Protein AF-X0ZAK2-F1 (afdb_monomer)

Organism: NCBI:txid412755

Radius of gyration: 16.05 Å; Cα contacts (8 Å, |Δi|>4): 51; chains: 1; bounding box: 38×23×41 Å

pLDDT: mean 90.67, std 10.35, range [49.56, 98.19]

Mean predicted aligned error: 5.4 Å

Foldseek 3Di:
DDDADDPDDPDDDDDAAQQAPVVVVVDDPCCVVPPDPRRHYLYNHRCNVVVVCVVPDDD

Sequence (59 aa):
MGRIGKNSLDGIISNPPYIDSNDFKLLPPEIKGNEPKIALFGGIDGLDYYRKIIRKSPY

InterPro domains:
  IPR002052 DNA methylase, N-6 adenine-specific, conserved site [PS00092] (12-18)
  IPR029063 S-adenosyl-L-methionine-dependent methyltransferase superfamily [G3DSA:3.40.50.150] (3-59)
  IPR029063 S-adenosyl-L-methionine-dependent methyltransferase superfamily [SSF53335] (7-57)
  IPR050320 Protein N5-glutamine methyltransferase [PTHR18895] (8-56)

Secondary structure (DSSP, 8-state):
-PPPPTT--S--------B-HHHHHHS-HHHHHHS-HHHHB--SSS-HHHHHHHHHS--

Structure (mmCIF, N/CA/C/O backbone):
data_AF-X0ZAK2-F1
#
_entry.id   AF-X0ZAK2-F1
#
loop_
_atom_site.group_PDB
_atom_site.id
_atom_site.type_symbol
_atom_site.label_atom_id
_atom_site.label_alt_id
_atom_site.label_comp_id
_atom_site.label_asym_id
_atom_site.label_entity_id
_atom_site.label_seq_id
_atom_site.pdbx_PDB_ins_code
_atom_site.Cartn_x
_atom_site.Cartn_y
_atom_site.Cartn_z
_atom_site.occupancy
_atom_site.B_iso_or_equiv
_atom_site.auth_seq_id
_atom_site.auth_comp_id
_atom_site.auth_asym_id
_atom_site.auth_atom_id
_atom_site.pdbx_PDB_model_num
ATOM 1 N N . MET A 1 1 ? 16.967 -16.471 -27.622 1.00 49.56 1 MET A N 1
ATOM 2 C CA . MET A 1 1 ? 16.650 -15.732 -26.382 1.00 49.56 1 MET A CA 1
ATOM 3 C C . MET A 1 1 ? 17.615 -14.563 -26.268 1.00 49.56 1 MET A C 1
ATOM 5 O O . MET A 1 1 ? 18.818 -14.797 -26.259 1.00 49.56 1 MET A O 1
ATOM 9 N N . GLY A 1 2 ? 17.108 -13.328 -26.316 1.00 60.72 2 GLY A N 1
ATOM 10 C CA . GLY A 1 2 ? 17.929 -12.116 -26.220 1.00 60.72 2 GLY A CA 1
ATOM 11 C C . GLY A 1 2 ? 18.532 -11.977 -24.823 1.00 60.72 2 GLY A C 1
ATOM 12 O O . GLY A 1 2 ? 17.889 -12.324 -23.838 1.00 60.72 2 GLY A O 1
ATOM 13 N N . ARG A 1 3 ? 19.787 -11.534 -24.734 1.00 68.50 3 ARG A N 1
ATOM 14 C CA . ARG A 1 3 ? 20.468 -11.328 -23.449 1.00 68.50 3 ARG A CA 1
ATOM 15 C C . ARG A 1 3 ? 19.910 -10.060 -22.795 1.00 68.50 3 ARG A C 1
ATOM 17 O O . ARG A 1 3 ? 19.982 -8.998 -23.405 1.00 68.50 3 ARG A O 1
ATOM 24 N N . ILE A 1 4 ? 19.412 -10.179 -21.565 1.00 71.06 4 ILE A N 1
ATOM 25 C CA . ILE A 1 4 ? 19.081 -9.046 -20.690 1.00 71.06 4 ILE A CA 1
ATOM 26 C C . ILE A 1 4 ? 20.357 -8.230 -20.477 1.00 71.06 4 ILE A C 1
ATOM 28 O O . ILE A 1 4 ? 21.373 -8.756 -20.012 1.00 71.06 4 ILE A O 1
ATOM 32 N N . GLY A 1 5 ? 20.335 -6.958 -20.873 1.00 75.88 5 GLY A N 1
ATOM 33 C CA . GLY A 1 5 ? 21.435 -6.033 -20.621 1.00 75.88 5 GLY A CA 1
ATOM 34 C C . GLY A 1 5 ? 21.651 -5.872 -19.117 1.00 75.88 5 GLY A C 1
ATOM 35 O O . GLY A 1 5 ? 20.697 -5.896 -18.336 1.00 75.88 5 GLY A O 1
ATOM 36 N N . LYS A 1 6 ? 22.905 -5.704 -18.687 1.00 73.31 6 LYS A N 1
ATOM 37 C CA . LYS A 1 6 ? 23.220 -5.432 -17.277 1.00 73.31 6 LYS A CA 1
ATOM 38 C C . LYS A 1 6 ? 22.431 -4.176 -16.854 1.00 73.31 6 LYS A C 1
ATOM 40 O O . LYS A 1 6 ? 22.606 -3.135 -17.478 1.00 73.31 6 LYS A O 1
ATOM 45 N N . ASN A 1 7 ? 21.569 -4.297 -15.839 1.00 75.69 7 ASN A N 1
ATOM 46 C CA . ASN A 1 7 ? 20.602 -3.283 -15.364 1.00 75.69 7 ASN A CA 1
ATOM 47 C C . ASN A 1 7 ? 19.300 -3.113 -16.179 1.00 75.69 7 ASN A C 1
ATOM 49 O O . ASN A 1 7 ? 18.686 -2.051 -16.111 1.00 75.69 7 ASN A O 1
ATOM 53 N N . SER A 1 8 ? 18.844 -4.132 -16.910 1.00 81.19 8 SER A N 1
ATOM 54 C CA . SER A 1 8 ? 17.485 -4.150 -17.479 1.00 81.19 8 SER A CA 1
ATOM 55 C C . SER A 1 8 ? 16.563 -5.097 -16.708 1.00 81.19 8 SER A C 1
ATOM 57 O O . SER A 1 8 ? 17.011 -6.112 -16.176 1.00 81.19 8 SER A O 1
ATOM 59 N N . LEU A 1 9 ? 15.287 -4.718 -16.605 1.00 85.06 9 LEU A N 1
ATOM 60 C CA . LEU A 1 9 ? 14.209 -5.523 -16.034 1.00 85.06 9 LEU A CA 1
ATOM 61 C C . LEU A 1 9 ? 13.237 -5.879 -17.156 1.00 85.06 9 LEU A C 1
ATOM 6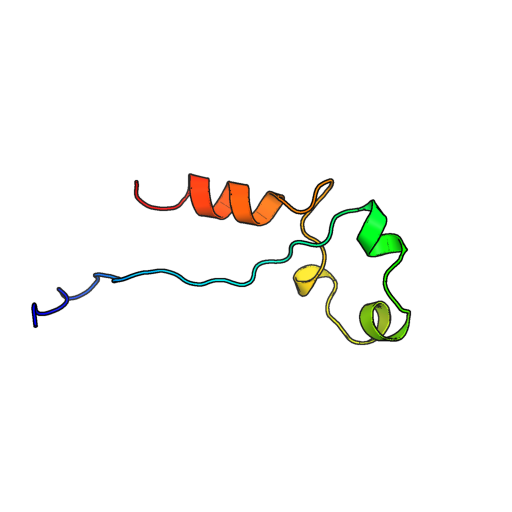3 O O . LEU A 1 9 ? 12.820 -4.993 -17.898 1.00 85.06 9 LEU A O 1
ATOM 67 N N . ASP A 1 10 ? 12.846 -7.147 -17.237 1.00 87.94 10 ASP A N 1
ATOM 68 C CA . ASP A 1 10 ? 11.814 -7.608 -18.174 1.00 87.94 10 ASP A CA 1
ATOM 69 C C . ASP A 1 10 ? 10.397 -7.231 -17.730 1.00 87.94 10 ASP A C 1
ATOM 71 O O . ASP A 1 10 ? 9.482 -7.122 -18.541 1.00 87.94 10 ASP A O 1
ATOM 75 N N . GLY A 1 11 ? 10.207 -7.034 -16.425 1.00 87.38 11 GLY A N 1
ATOM 76 C CA . GLY A 1 11 ? 8.921 -6.690 -15.842 1.00 87.38 11 GLY A CA 1
ATOM 77 C C . GLY A 1 11 ? 9.004 -6.519 -14.332 1.00 87.38 11 GLY A C 1
ATOM 78 O O . GLY A 1 11 ? 9.955 -6.957 -13.682 1.00 87.38 11 GLY A O 1
ATOM 79 N N . ILE A 1 12 ? 7.987 -5.867 -13.773 1.00 88.44 12 ILE A N 1
ATOM 80 C CA . ILE A 1 12 ? 7.810 -5.680 -12.333 1.00 88.44 12 ILE A CA 1
ATOM 81 C C . ILE A 1 12 ? 6.445 -6.252 -11.968 1.00 88.44 12 ILE A C 1
ATOM 83 O O . ILE A 1 12 ? 5.435 -5.873 -12.555 1.00 88.44 12 ILE A O 1
ATOM 87 N N . ILE A 1 13 ? 6.418 -7.146 -10.983 1.00 93.12 13 ILE A N 1
ATOM 88 C CA . ILE A 1 13 ? 5.188 -7.709 -10.423 1.00 93.12 13 ILE A CA 1
ATOM 89 C C . ILE A 1 13 ? 5.121 -7.280 -8.962 1.00 93.12 13 ILE A C 1
ATOM 91 O O . ILE A 1 13 ? 6.108 -7.367 -8.232 1.00 93.12 13 ILE A O 1
ATOM 95 N N . SER A 1 14 ? 3.961 -6.795 -8.535 1.00 93.94 14 SER A N 1
ATOM 96 C CA . SER A 1 14 ? 3.733 -6.391 -7.154 1.00 93.94 14 SER A CA 1
ATOM 97 C C . SER A 1 14 ? 2.296 -6.692 -6.759 1.00 93.94 14 SER A C 1
ATOM 99 O O . SER A 1 14 ? 1.381 -6.509 -7.557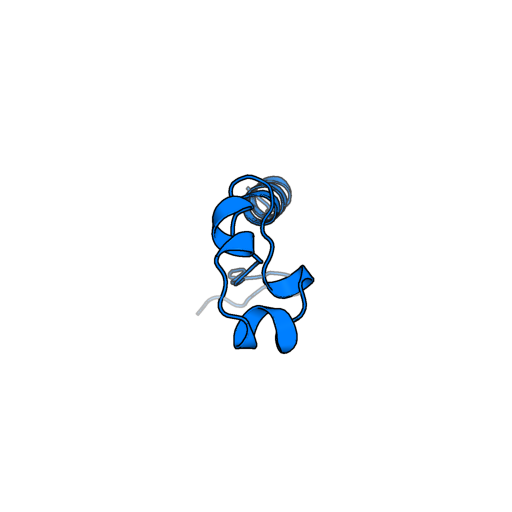 1.00 93.94 14 SER A O 1
ATOM 101 N N . ASN A 1 15 ? 2.121 -7.117 -5.512 1.00 96.25 15 ASN A N 1
ATOM 102 C CA . ASN A 1 15 ? 0.839 -7.138 -4.824 1.00 96.25 15 ASN A CA 1
ATOM 103 C C . ASN A 1 15 ? 0.860 -6.020 -3.765 1.00 96.25 15 ASN A C 1
ATOM 105 O O . ASN A 1 15 ? 1.188 -6.295 -2.608 1.00 96.25 15 ASN A O 1
ATOM 109 N N . PRO A 1 16 ? 0.665 -4.746 -4.159 1.00 96.69 16 PRO A N 1
ATOM 110 C CA . PRO A 1 16 ? 0.678 -3.644 -3.211 1.00 96.69 16 PRO A CA 1
ATOM 111 C C . PRO A 1 16 ? -0.602 -3.645 -2.362 1.00 96.69 16 PRO A C 1
ATOM 113 O O . PRO A 1 16 ? -1.592 -4.250 -2.758 1.00 96.69 16 PRO A O 1
ATOM 116 N N . PRO A 1 17 ? -0.638 -2.916 -1.239 1.00 97.31 17 PRO A N 1
ATOM 117 C CA . PRO A 1 17 ? -1.860 -2.740 -0.459 1.00 97.31 17 PRO A CA 1
ATOM 118 C C . PRO A 1 17 ? -2.980 -2.139 -1.320 1.00 97.31 17 PRO A C 1
ATOM 120 O O . PRO A 1 17 ? -2.772 -1.103 -1.958 1.00 97.31 17 PRO A O 1
ATOM 123 N N . TYR A 1 18 ? -4.151 -2.778 -1.328 1.00 96.88 18 TYR A N 1
ATOM 124 C CA . TYR A 1 18 ? -5.265 -2.427 -2.220 1.00 96.88 18 TYR A CA 1
ATOM 125 C C . TYR A 1 18 ? -6.620 -2.297 -1.517 1.00 96.88 18 TYR A C 1
ATOM 127 O O . TYR A 1 18 ? -7.619 -2.018 -2.171 1.00 96.88 18 TYR A O 1
ATOM 135 N N . ILE A 1 19 ? -6.680 -2.498 -0.198 1.0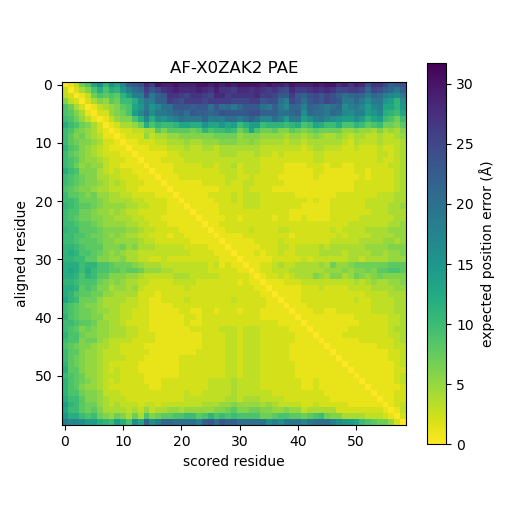0 97.44 19 ILE A N 1
ATOM 136 C CA . ILE A 1 19 ? -7.943 -2.442 0.544 1.00 97.44 19 ILE A CA 1
ATOM 137 C C . ILE A 1 19 ? -8.288 -0.982 0.825 1.00 97.44 19 ILE A C 1
ATOM 139 O O . ILE A 1 19 ? -7.471 -0.242 1.387 1.00 97.44 19 ILE A O 1
ATOM 143 N N . ASP A 1 20 ? -9.494 -0.575 0.444 1.00 98.00 20 ASP A N 1
ATOM 144 C CA . ASP A 1 20 ? -9.981 0.782 0.649 1.00 98.00 20 ASP A CA 1
ATOM 145 C C . ASP A 1 20 ? -10.396 1.066 2.103 1.00 98.00 20 ASP A C 1
ATOM 147 O O . ASP A 1 20 ? -10.404 0.197 2.979 1.00 98.00 20 ASP A O 1
ATOM 151 N N . SER A 1 21 ? -10.722 2.325 2.390 1.00 96.19 21 SER A N 1
ATOM 152 C CA . SER A 1 21 ? -11.037 2.773 3.751 1.00 96.19 21 SER A CA 1
ATOM 153 C C . SER A 1 21 ? -12.328 2.204 4.349 1.00 96.19 21 SER A C 1
ATOM 155 O O . SER A 1 21 ? -12.443 2.144 5.579 1.00 96.19 21 SER A O 1
ATOM 157 N N . ASN A 1 22 ? -13.292 1.802 3.524 1.00 96.88 22 ASN A N 1
ATOM 158 C CA . ASN A 1 22 ? -14.538 1.191 3.969 1.00 96.88 22 ASN A CA 1
ATOM 159 C C . ASN A 1 22 ? -14.328 -0.298 4.224 1.00 96.88 22 ASN A C 1
ATOM 161 O O . ASN A 1 22 ? -14.624 -0.771 5.323 1.00 96.88 22 ASN A O 1
ATOM 165 N N . ASP A 1 23 ? -13.707 -1.001 3.283 1.00 96.94 23 ASP A N 1
ATOM 166 C CA . ASP A 1 23 ? -13.428 -2.429 3.407 1.00 96.94 23 ASP A CA 1
ATOM 167 C C . ASP A 1 23 ? -12.443 -2.712 4.542 1.00 96.94 23 ASP A C 1
ATOM 169 O O . ASP A 1 23 ? -12.621 -3.660 5.308 1.00 96.94 23 ASP A O 1
ATOM 173 N N . PHE A 1 24 ? -11.467 -1.826 4.769 1.00 95.00 24 PHE A N 1
ATOM 174 C CA . PHE A 1 24 ? -10.540 -1.943 5.895 1.00 95.00 24 PHE A CA 1
ATOM 175 C C . PHE A 1 24 ? -11.267 -1.967 7.252 1.00 95.00 24 PHE A C 1
ATOM 177 O O . PHE A 1 24 ? -10.866 -2.682 8.175 1.00 95.00 24 PHE A O 1
ATOM 184 N N . LYS A 1 25 ? -12.371 -1.218 7.391 1.00 93.81 25 LYS A N 1
ATOM 185 C CA . LYS A 1 25 ?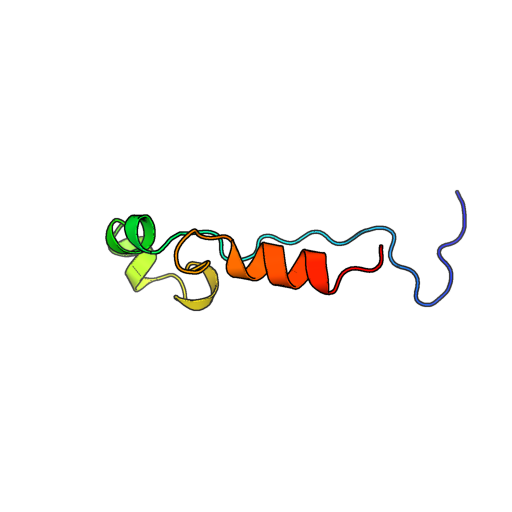 -13.200 -1.228 8.611 1.00 93.81 25 LYS A CA 1
ATOM 186 C C . LYS A 1 25 ? -13.998 -2.518 8.748 1.00 93.81 25 LYS A C 1
ATOM 188 O O . LYS A 1 25 ? -14.296 -2.902 9.878 1.00 93.81 25 LYS A O 1
ATOM 193 N N . LEU A 1 26 ? -14.293 -3.194 7.645 1.00 96.56 26 LEU A N 1
ATOM 194 C CA . LEU A 1 26 ? -15.050 -4.443 7.605 1.00 96.56 26 LEU A CA 1
ATOM 195 C C . LEU A 1 26 ? -14.162 -5.690 7.688 1.00 96.56 26 LEU A C 1
ATOM 197 O O . LEU A 1 26 ? -14.692 -6.790 7.819 1.00 96.56 26 LEU A O 1
ATOM 201 N N . LEU A 1 27 ? -12.830 -5.537 7.674 1.00 95.88 27 LEU A N 1
ATOM 202 C CA . LEU A 1 27 ? -11.930 -6.686 7.749 1.00 95.88 27 LEU A CA 1
ATOM 203 C C . LEU A 1 27 ? -12.178 -7.542 9.002 1.00 95.88 27 LEU A C 1
ATOM 205 O O . LEU A 1 27 ? -12.396 -6.976 10.090 1.00 95.88 27 LEU A O 1
ATOM 209 N N . PRO A 1 28 ? -12.076 -8.881 8.863 1.00 96.88 28 PRO A N 1
ATOM 210 C CA . PRO A 1 28 ? -12.164 -9.806 9.981 1.00 96.88 28 PRO A CA 1
ATOM 211 C C . PRO A 1 28 ? -11.168 -9.453 11.097 1.00 96.88 28 PRO A C 1
ATOM 213 O O . PRO A 1 28 ? -10.058 -8.984 10.801 1.00 96.88 28 PRO A O 1
ATOM 216 N N . PRO A 1 29 ? -11.524 -9.670 12.376 1.00 93.56 29 PRO A N 1
ATOM 217 C CA . PRO A 1 29 ? -10.631 -9.421 13.506 1.00 93.56 29 PRO A CA 1
ATOM 218 C C . PRO A 1 29 ? -9.284 -10.139 13.383 1.00 93.56 29 PRO A C 1
ATOM 220 O O . PRO A 1 29 ? -8.256 -9.568 13.739 1.00 93.56 29 PRO A O 1
ATOM 223 N N . GLU A 1 30 ? -9.273 -11.352 12.828 1.00 95.81 30 GLU A N 1
ATOM 224 C CA . GLU A 1 30 ? -8.065 -12.152 12.628 1.00 95.81 30 GLU A CA 1
ATOM 225 C C . GLU A 1 30 ? -7.104 -11.471 11.652 1.00 95.81 30 GLU A C 1
ATOM 227 O O . GLU A 1 30 ? -5.899 -11.463 11.883 1.00 95.81 30 GLU A O 1
ATOM 232 N N . ILE A 1 31 ? -7.622 -10.845 10.592 1.00 93.25 31 ILE A N 1
ATOM 233 C CA . ILE A 1 31 ? -6.791 -10.105 9.636 1.00 93.25 31 ILE A CA 1
ATOM 234 C C . ILE A 1 31 ? -6.287 -8.810 10.275 1.00 93.25 31 ILE A C 1
ATOM 236 O O . ILE A 1 31 ? -5.092 -8.537 10.240 1.00 93.25 31 ILE A O 1
ATOM 240 N N . LYS A 1 32 ? -7.157 -8.031 10.931 1.00 87.44 32 LYS A N 1
ATOM 241 C CA . LYS A 1 32 ? -6.744 -6.778 11.594 1.00 87.44 32 LYS A CA 1
ATOM 242 C C . LYS A 1 32 ? -5.718 -6.991 12.712 1.00 87.44 32 LYS A C 1
ATOM 244 O O . LYS A 1 32 ? -4.935 -6.083 12.978 1.00 87.44 32 LYS A O 1
ATOM 249 N N . GLY A 1 33 ? -5.776 -8.135 13.394 1.00 90.12 33 GLY A N 1
ATOM 250 C CA . GLY A 1 33 ? -4.909 -8.468 14.523 1.00 90.12 33 GLY A CA 1
ATOM 251 C C . GLY A 1 33 ? -3.584 -9.120 14.134 1.00 90.12 33 GLY A C 1
ATOM 252 O O . GLY A 1 33 ? -2.613 -8.964 14.870 1.00 90.12 33 GLY A O 1
ATOM 253 N N . ASN A 1 34 ? -3.530 -9.821 12.996 1.00 95.38 34 ASN A N 1
ATOM 254 C CA . ASN A 1 34 ? -2.357 -10.608 12.603 1.00 95.38 34 ASN A CA 1
ATOM 255 C C . ASN A 1 34 ? -1.585 -10.023 11.413 1.00 95.38 34 ASN A C 1
ATOM 257 O O . ASN A 1 34 ? -0.392 -10.289 11.286 1.00 95.38 34 ASN A O 1
ATOM 261 N N . GLU A 1 35 ? -2.226 -9.221 10.559 1.00 95.38 35 GLU A N 1
ATOM 262 C CA . GLU A 1 35 ? -1.580 -8.636 9.381 1.00 95.38 35 GLU A CA 1
ATOM 263 C C . GLU A 1 35 ? -1.173 -7.170 9.626 1.00 95.38 35 GLU A C 1
ATOM 265 O O . GLU A 1 35 ? -1.952 -6.374 10.166 1.00 95.38 35 GLU A O 1
ATOM 270 N N . PRO A 1 36 ? 0.033 -6.745 9.203 1.00 95.56 36 PRO A N 1
ATOM 271 C CA . PRO A 1 36 ? 0.451 -5.356 9.321 1.00 95.56 36 PRO A CA 1
ATOM 272 C C . PRO A 1 36 ? -0.469 -4.421 8.531 1.00 95.56 36 PRO A C 1
ATOM 274 O O . PRO A 1 36 ? -0.668 -4.586 7.329 1.00 95.56 36 PRO A O 1
ATOM 277 N N . LYS A 1 37 ? -0.935 -3.334 9.158 1.00 92.81 37 LYS A N 1
ATOM 278 C CA . LYS A 1 37 ? -1.784 -2.327 8.489 1.00 92.81 37 LYS A CA 1
ATOM 279 C C . LYS A 1 37 ? -1.187 -1.799 7.176 1.00 92.81 37 LYS A C 1
ATOM 281 O O . LYS A 1 37 ? -1.930 -1.536 6.233 1.00 92.81 37 LYS A O 1
ATOM 286 N N . ILE A 1 38 ? 0.140 -1.660 7.112 1.00 94.81 38 ILE A N 1
ATOM 287 C CA . ILE A 1 38 ? 0.862 -1.187 5.921 1.00 94.81 38 ILE A CA 1
ATOM 288 C C . ILE A 1 38 ? 0.789 -2.160 4.738 1.00 94.81 38 ILE A C 1
ATOM 290 O O . ILE A 1 38 ? 0.947 -1.718 3.610 1.00 94.81 38 ILE A O 1
ATOM 294 N N . ALA A 1 39 ? 0.542 -3.450 4.975 1.00 95.38 39 ALA A N 1
ATOM 295 C CA . ALA A 1 39 ? 0.373 -4.452 3.923 1.00 95.38 39 ALA A CA 1
ATOM 296 C C . ALA A 1 39 ? -1.060 -4.480 3.360 1.00 95.38 39 ALA A C 1
ATOM 298 O O . ALA A 1 39 ? -1.286 -4.989 2.268 1.00 95.38 39 ALA A O 1
ATOM 299 N N . LEU A 1 40 ? -2.021 -3.912 4.094 1.00 96.06 40 LEU A N 1
ATOM 300 C CA . LEU A 1 40 ? -3.448 -4.005 3.793 1.00 96.06 40 LEU A CA 1
ATOM 301 C C . LEU A 1 40 ? -4.004 -2.716 3.181 1.00 96.06 40 LEU A C 1
ATOM 303 O O . LEU A 1 40 ? -4.645 -2.741 2.132 1.00 96.06 40 LEU A O 1
ATOM 307 N N . PHE A 1 41 ? -3.767 -1.582 3.844 1.00 96.94 41 PHE A N 1
ATOM 308 C CA . PHE A 1 41 ? -4.462 -0.333 3.543 1.00 96.94 41 PHE A CA 1
ATOM 309 C C . PHE A 1 41 ? -3.904 0.366 2.296 1.00 96.94 41 PHE A C 1
ATOM 311 O O . PHE A 1 41 ? -2.772 0.854 2.303 1.00 96.94 41 PHE A O 1
ATOM 318 N N . GLY A 1 42 ? -4.731 0.451 1.252 1.00 97.31 42 GLY A N 1
ATOM 319 C CA . GLY A 1 42 ? -4.413 1.036 -0.053 1.00 97.31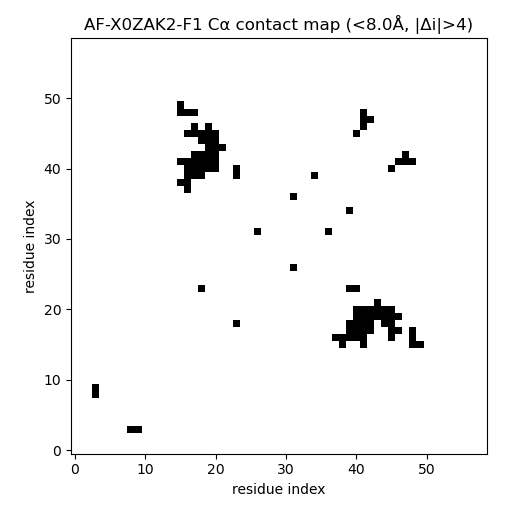 42 GLY A CA 1
ATOM 320 C C . GLY A 1 42 ? -4.880 2.482 -0.253 1.00 97.31 42 GLY A C 1
ATOM 321 O O . GLY A 1 42 ? -4.813 2.983 -1.373 1.00 97.31 42 GLY A O 1
ATOM 322 N N . GLY A 1 43 ? -5.357 3.157 0.796 1.00 96.94 43 GLY A N 1
ATOM 323 C CA . GLY A 1 43 ? -5.850 4.536 0.721 1.00 96.94 43 GLY A CA 1
ATOM 324 C C . GLY A 1 43 ? -7.373 4.639 0.757 1.00 96.94 43 GLY A C 1
ATOM 325 O O . GLY A 1 43 ? -8.066 3.696 1.133 1.00 96.94 43 GLY A O 1
ATOM 326 N N . ILE A 1 44 ? -7.905 5.809 0.388 1.00 97.94 44 ILE A N 1
ATOM 327 C CA . ILE A 1 44 ? -9.353 6.085 0.455 1.00 97.94 44 ILE A CA 1
ATOM 328 C C . ILE A 1 44 ? -10.146 5.102 -0.409 1.00 97.94 44 ILE A C 1
ATOM 330 O O . ILE A 1 44 ? -11.163 4.595 0.060 1.00 97.94 44 ILE A O 1
ATOM 334 N N . ASP A 1 45 ? -9.644 4.821 -1.612 1.00 97.94 45 ASP A N 1
ATOM 335 C CA . ASP A 1 45 ? -10.250 3.967 -2.639 1.00 97.94 45 ASP A CA 1
ATOM 336 C C . ASP A 1 45 ? -9.379 2.756 -3.018 1.00 97.94 45 ASP A C 1
ATOM 338 O O . ASP A 1 45 ? -9.612 2.113 -4.036 1.00 97.94 45 ASP A O 1
ATOM 342 N N . GLY A 1 46 ? -8.340 2.469 -2.228 1.00 97.88 46 GLY A N 1
ATOM 343 C CA . GLY A 1 46 ? -7.447 1.333 -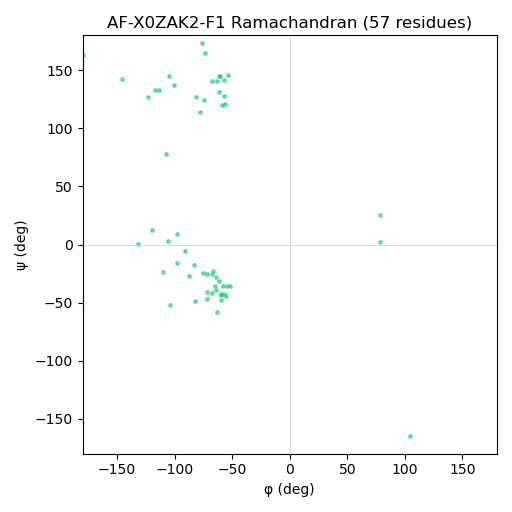2.466 1.00 97.88 46 GLY A CA 1
ATOM 344 C C . GLY A 1 46 ? -6.394 1.544 -3.565 1.00 97.88 46 GLY A C 1
ATOM 345 O O . GLY A 1 46 ? -5.622 0.627 -3.843 1.00 97.88 46 GLY A O 1
ATOM 346 N N . LEU A 1 47 ? -6.318 2.725 -4.197 1.00 98.19 47 LEU A N 1
ATOM 347 C CA . LEU A 1 47 ? -5.493 2.930 -5.396 1.00 98.19 47 LEU A CA 1
ATOM 348 C C . LEU A 1 47 ? -4.194 3.726 -5.192 1.00 98.19 47 LEU A C 1
ATOM 350 O O . LEU A 1 47 ? -3.466 3.964 -6.162 1.00 98.19 47 LEU A O 1
ATOM 354 N N . ASP A 1 48 ? -3.847 4.125 -3.968 1.00 97.75 48 ASP A N 1
ATOM 355 C CA . ASP A 1 48 ? -2.705 5.020 -3.722 1.00 97.75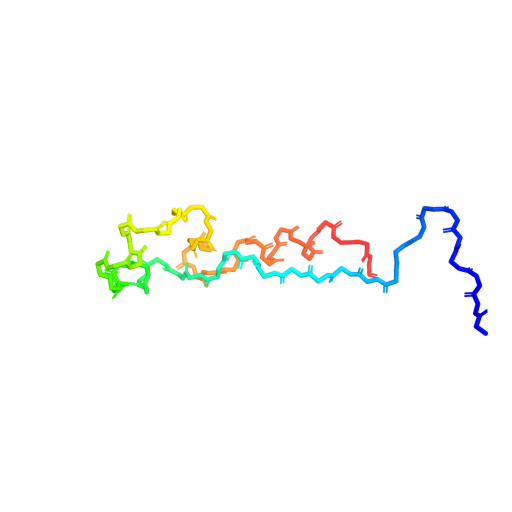 48 ASP A CA 1
ATOM 356 C C . ASP A 1 48 ? -1.375 4.439 -4.218 1.00 97.75 48 ASP A C 1
ATOM 358 O O . ASP A 1 48 ? -0.575 5.130 -4.865 1.00 97.75 48 ASP A O 1
ATOM 362 N N . TYR A 1 49 ? -1.142 3.149 -3.965 1.00 97.44 49 TYR A N 1
ATOM 363 C CA . TYR A 1 49 ? 0.085 2.480 -4.389 1.00 97.44 49 TYR A CA 1
ATOM 364 C C . TYR A 1 49 ? 0.125 2.253 -5.895 1.00 97.44 49 TYR A C 1
ATOM 366 O O . TYR A 1 49 ? 1.164 2.509 -6.503 1.00 97.44 49 TYR A O 1
ATOM 374 N N . TYR A 1 50 ? -0.990 1.866 -6.515 1.00 96.38 50 TYR A N 1
ATOM 375 C CA . TYR A 1 50 ? -1.065 1.719 -7.969 1.00 96.38 50 TYR A CA 1
ATOM 376 C C . TYR A 1 50 ? -0.767 3.042 -8.677 1.00 96.38 50 TYR A C 1
ATOM 378 O O . TYR A 1 50 ? 0.106 3.087 -9.542 1.00 96.38 50 TYR A O 1
ATOM 386 N N . ARG A 1 51 ? -1.387 4.151 -8.246 1.00 96.88 51 ARG A N 1
ATOM 387 C CA . ARG A 1 51 ? -1.095 5.495 -8.778 1.00 96.88 51 ARG A CA 1
ATOM 388 C C . ARG A 1 51 ? 0.378 5.857 -8.635 1.00 96.88 51 ARG A C 1
ATOM 390 O O . ARG A 1 51 ? 0.974 6.416 -9.552 1.00 96.88 51 ARG A O 1
ATOM 397 N N . LYS A 1 52 ? 0.983 5.550 -7.483 1.00 96.38 52 LYS A N 1
ATOM 398 C CA . LYS A 1 52 ? 2.400 5.825 -7.224 1.00 96.38 52 LYS A CA 1
ATOM 399 C C . LYS A 1 52 ? 3.323 4.978 -8.099 1.00 96.38 52 LYS A C 1
ATOM 401 O O . LYS A 1 52 ? 4.319 5.523 -8.569 1.00 96.38 52 LYS A O 1
ATOM 406 N N . ILE A 1 53 ? 3.016 3.693 -8.280 1.00 95.06 53 ILE A N 1
ATOM 407 C CA . ILE A 1 53 ? 3.773 2.769 -9.131 1.00 95.06 53 ILE A CA 1
ATOM 408 C C . ILE A 1 53 ? 3.695 3.256 -10.572 1.00 95.06 53 ILE A C 1
ATOM 410 O O . ILE A 1 53 ? 4.725 3.614 -11.120 1.00 95.06 53 ILE A O 1
ATOM 414 N N .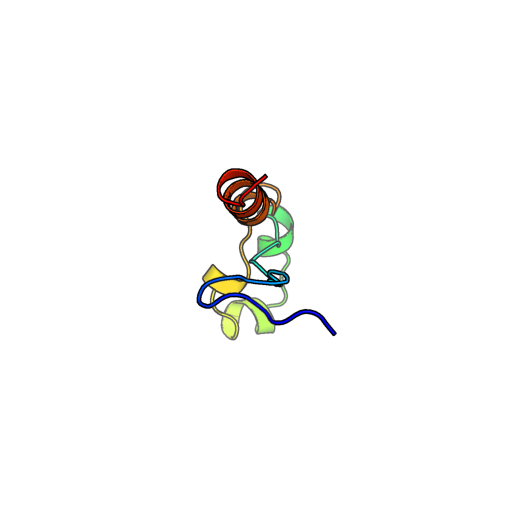 ILE A 1 54 ? 2.490 3.402 -11.129 1.00 94.12 54 ILE A N 1
ATOM 415 C CA . ILE A 1 54 ? 2.276 3.835 -12.519 1.00 94.12 54 ILE A CA 1
ATOM 416 C C . ILE A 1 54 ? 2.975 5.171 -12.794 1.00 94.12 54 ILE A C 1
ATOM 418 O O . ILE A 1 54 ? 3.679 5.303 -13.785 1.00 94.12 54 ILE A O 1
ATOM 422 N N . ARG A 1 55 ? 2.865 6.148 -11.882 1.00 95.94 55 ARG A N 1
ATOM 423 C CA . ARG A 1 55 ? 3.529 7.455 -12.026 1.00 95.94 55 ARG A CA 1
ATOM 424 C C . ARG A 1 55 ? 5.062 7.378 -12.0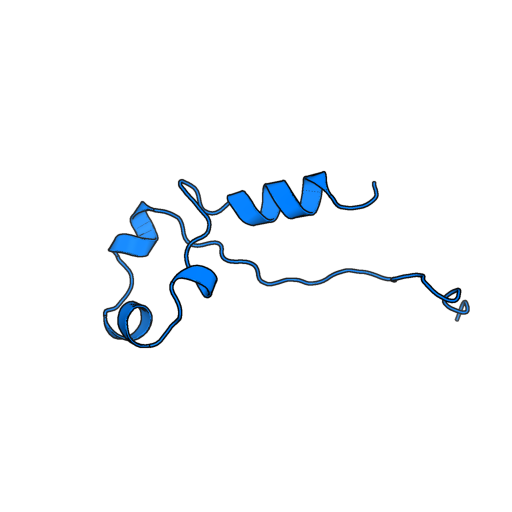13 1.00 95.94 55 ARG A C 1
ATOM 426 O O . ARG A 1 55 ? 5.710 8.284 -12.525 1.00 95.94 55 ARG A O 1
ATOM 433 N N . LYS A 1 56 ? 5.645 6.380 -11.345 1.00 92.50 56 LYS A N 1
ATOM 434 C CA . LYS A 1 56 ? 7.103 6.198 -11.238 1.00 92.50 56 LYS A CA 1
ATOM 435 C C . LYS A 1 56 ? 7.656 5.184 -12.234 1.00 92.50 56 LYS A C 1
ATOM 437 O O . LYS A 1 56 ? 8.873 5.132 -12.398 1.00 92.50 56 LYS A O 1
ATOM 442 N N . SER A 1 57 ? 6.796 4.364 -12.827 1.00 88.62 57 SER A N 1
ATOM 443 C CA . SER A 1 57 ? 7.196 3.395 -13.829 1.00 88.62 57 SER A CA 1
ATOM 444 C C . SER A 1 57 ? 7.756 4.119 -15.053 1.00 88.62 57 SER A C 1
ATOM 446 O O . SER A 1 57 ? 7.233 5.168 -15.437 1.00 88.62 57 SER A O 1
ATOM 448 N N . PRO A 1 58 ? 8.823 3.581 -15.665 1.00 80.00 58 PRO A N 1
ATOM 449 C CA . PRO A 1 58 ? 9.187 3.971 -17.016 1.00 80.00 58 PRO A CA 1
ATOM 450 C C . PRO A 1 58 ? 8.020 3.634 -17.959 1.00 80.00 58 PRO A C 1
ATOM 452 O O . PRO A 1 58 ? 7.298 2.670 -17.711 1.00 80.00 58 PRO A O 1
ATOM 455 N N . TYR A 1 59 ? 7.841 4.492 -18.963 1.00 67.19 59 TYR A N 1
ATOM 456 C CA . TYR A 1 59 ? 6.684 4.613 -19.861 1.00 67.19 59 TYR A CA 1
ATOM 457 C C . TYR A 1 59 ? 6.076 3.298 -20.355 1.00 67.19 59 TYR A C 1
ATOM 459 O O . TYR A 1 59 ? 6.851 2.421 -20.801 1.00 67.19 59 TYR A O 1
#

Solvent-accessible surface area (backbone atoms only — not comparable to full-atom values): 3822 Å² total; per-residue (Å²): 132,83,80,79,55,94,93,62,77,96,74,85,88,82,88,68,24,51,38,21,57,66,57,59,73,66,52,54,68,68,53,69,73,72,48,61,65,80,65,41,56,6,44,78,77,13,47,55,49,57,56,52,47,62,73,69,47,80,133